Protein AF-A0A1J0WKR6-F1 (afdb_monomer_lite)

Structure (mmCIF, N/CA/C/O backbone):
data_AF-A0A1J0WKR6-F1
#
_entry.id   AF-A0A1J0WKR6-F1
#
loop_
_atom_site.group_PDB
_atom_site.id
_atom_site.type_symbol
_atom_site.label_atom_id
_atom_site.label_alt_id
_atom_site.label_comp_id
_atom_site.label_asym_id
_atom_site.label_entity_id
_atom_site.label_seq_id
_atom_site.pdbx_PDB_ins_code
_atom_site.Cartn_x
_atom_site.Cartn_y
_atom_site.Cartn_z
_atom_site.occupancy
_atom_site.B_iso_or_equiv
_atom_site.auth_seq_id
_atom_site.auth_comp_id
_atom_site.auth_asym_id
_atom_site.auth_atom_id
_atom_site.pdbx_PDB_model_num
ATOM 1 N N . MET A 1 1 ? -17.342 -0.262 41.421 1.00 60.19 1 MET A N 1
ATOM 2 C CA . MET A 1 1 ? -17.150 0.002 39.987 1.00 60.19 1 MET A CA 1
ATOM 3 C C . MET A 1 1 ? -18.374 -0.520 39.265 1.00 60.19 1 MET A C 1
ATOM 5 O O . MET A 1 1 ? -18.617 -1.725 39.330 1.00 60.19 1 MET A O 1
ATOM 9 N N . THR A 1 2 ? -19.196 0.375 38.725 1.00 81.12 2 THR A N 1
ATOM 10 C CA . THR A 1 2 ? -20.450 0.009 38.050 1.00 81.12 2 THR A CA 1
ATOM 11 C C . THR A 1 2 ? -20.148 -0.736 36.745 1.00 81.12 2 THR A C 1
ATOM 13 O O . THR A 1 2 ? -19.052 -0.630 36.192 1.00 81.12 2 THR A O 1
ATOM 16 N N . GLU A 1 3 ? -21.094 -1.539 36.263 1.00 78.75 3 GLU A N 1
ATOM 17 C CA . GLU A 1 3 ? -20.972 -2.252 34.981 1.00 78.75 3 GLU A CA 1
ATOM 18 C C . GLU A 1 3 ? -20.675 -1.279 33.827 1.00 78.75 3 GLU A C 1
ATOM 20 O O . GLU A 1 3 ? -19.783 -1.519 33.013 1.00 78.75 3 GLU A O 1
ATOM 25 N N . PHE A 1 4 ? -21.317 -0.109 33.861 1.00 83.56 4 PHE A N 1
ATOM 26 C CA . PHE A 1 4 ? -21.081 0.994 32.938 1.00 83.56 4 PHE A CA 1
ATOM 27 C C . PHE A 1 4 ? -19.647 1.548 33.001 1.00 83.56 4 PHE A C 1
ATOM 29 O O . PHE A 1 4 ? -19.023 1.743 31.962 1.00 83.56 4 PHE A O 1
ATOM 36 N N . GLU A 1 5 ? -19.077 1.760 34.194 1.00 86.12 5 GLU A N 1
ATOM 37 C CA . GLU A 1 5 ? -17.685 2.229 34.335 1.00 86.12 5 GLU A CA 1
ATOM 38 C C . GLU A 1 5 ? -16.680 1.241 33.727 1.00 86.12 5 GLU A C 1
ATOM 40 O O . GLU A 1 5 ? -15.699 1.650 33.101 1.00 86.12 5 GLU A O 1
ATOM 45 N N . LYS A 1 6 ? -16.923 -0.068 33.883 1.00 85.31 6 LYS A N 1
ATOM 46 C CA . LYS A 1 6 ? -16.089 -1.106 33.257 1.00 85.31 6 LYS A CA 1
ATOM 47 C C . LYS A 1 6 ? -16.227 -1.084 31.737 1.00 85.31 6 LYS A C 1
ATOM 49 O O . LYS A 1 6 ? -15.209 -1.118 31.047 1.00 85.31 6 LYS A O 1
ATOM 54 N N . ALA A 1 7 ? -17.456 -0.981 31.232 1.00 85.44 7 ALA A N 1
ATOM 55 C CA . ALA A 1 7 ? -17.731 -0.923 29.801 1.00 85.44 7 ALA A CA 1
ATOM 56 C C . ALA A 1 7 ? -17.123 0.322 29.138 1.00 85.44 7 ALA A C 1
ATOM 58 O O . ALA A 1 7 ? -16.471 0.203 28.103 1.00 85.44 7 ALA A O 1
ATOM 59 N N . SER A 1 8 ? -17.242 1.495 29.768 1.00 87.88 8 SER A N 1
ATOM 60 C CA . SER A 1 8 ? -16.635 2.738 29.280 1.00 87.88 8 SER A CA 1
ATOM 61 C C . SER A 1 8 ? -15.109 2.654 29.264 1.00 87.88 8 SER A C 1
ATOM 63 O O . SER A 1 8 ? -14.487 3.006 28.267 1.00 87.88 8 SER A O 1
ATOM 65 N N . SER A 1 9 ? -14.485 2.135 30.329 1.00 89.06 9 SER A N 1
ATOM 66 C CA . SER A 1 9 ? -13.023 2.007 30.374 1.00 89.06 9 SER A CA 1
ATOM 67 C C . SER A 1 9 ? -12.488 1.036 29.317 1.00 89.06 9 SER A C 1
ATOM 69 O O . SER A 1 9 ? -11.443 1.292 28.717 1.00 89.06 9 SER A O 1
ATOM 71 N N . PHE A 1 10 ? -13.195 -0.070 29.066 1.00 88.38 10 PHE A N 1
ATOM 72 C CA . PHE A 1 10 ? -12.846 -1.002 27.994 1.00 88.38 10 PHE A CA 1
ATOM 73 C C . PHE A 1 10 ? -13.023 -0.364 26.610 1.00 88.38 10 PHE A C 1
ATOM 75 O O . PHE A 1 10 ? -12.116 -0.438 25.778 1.00 88.38 10 PHE A O 1
ATOM 82 N N . TYR A 1 11 ? -14.143 0.327 26.395 1.00 88.50 11 TYR A N 1
ATOM 83 C CA . TYR A 1 11 ? -14.425 1.053 25.162 1.00 88.50 11 TYR A CA 1
ATOM 84 C C . TYR A 1 11 ? -13.340 2.082 24.830 1.00 88.50 11 TYR A C 1
ATOM 86 O O . TYR A 1 11 ? -12.822 2.085 23.714 1.00 88.50 11 TYR A O 1
ATOM 94 N N . ASP A 1 12 ? -12.948 2.914 25.797 1.00 90.00 12 ASP A N 1
ATOM 95 C CA . ASP A 1 12 ? -11.934 3.951 25.588 1.00 90.00 12 ASP A CA 1
ATOM 96 C C . ASP A 1 12 ? -10.579 3.348 25.197 1.00 90.00 12 ASP A C 1
ATOM 98 O O . ASP A 1 12 ? -9.902 3.860 24.303 1.00 90.00 12 ASP A O 1
ATOM 102 N N . ARG A 1 13 ? -10.207 2.208 25.799 1.00 90.12 13 ARG A N 1
ATOM 103 C CA . ARG A 1 13 ? -8.982 1.474 25.442 1.00 90.12 13 ARG A CA 1
ATOM 104 C C . ARG A 1 13 ? -9.033 0.933 24.016 1.00 90.12 13 ARG A C 1
ATOM 106 O O . ARG A 1 13 ? -8.089 1.151 23.259 1.00 90.12 13 ARG A O 1
ATOM 113 N N . ILE A 1 14 ? -10.124 0.262 23.638 1.00 89.12 14 ILE A N 1
ATOM 114 C CA . ILE A 1 14 ? -10.303 -0.258 22.273 1.00 89.12 14 ILE A CA 1
ATOM 115 C C . ILE A 1 14 ? -10.270 0.897 21.271 1.00 89.12 14 ILE A C 1
ATOM 117 O O . ILE A 1 14 ? -9.594 0.813 20.248 1.00 89.12 14 ILE A O 1
ATOM 121 N N . ARG A 1 15 ? -10.971 1.996 21.561 1.00 87.31 15 ARG A N 1
ATOM 122 C CA . ARG A 1 15 ? -11.049 3.161 20.680 1.00 87.31 15 ARG A CA 1
ATOM 123 C C . ARG A 1 15 ? -9.687 3.814 20.464 1.00 87.31 15 ARG A C 1
ATOM 125 O O . ARG A 1 15 ? -9.355 4.150 19.327 1.00 87.31 15 ARG A O 1
ATOM 132 N N . GLU A 1 16 ? -8.895 3.971 21.519 1.00 89.56 16 GLU A N 1
ATOM 133 C CA . GLU A 1 16 ? -7.536 4.506 21.409 1.00 89.56 16 GLU A CA 1
ATOM 134 C C . GLU A 1 16 ? -6.628 3.562 20.605 1.00 89.56 16 GLU A C 1
ATOM 136 O O . GLU A 1 16 ? -5.850 3.995 19.751 1.00 89.56 16 GLU A O 1
ATOM 141 N N . GLN A 1 17 ? -6.780 2.250 20.793 1.00 88.69 17 GLN A N 1
ATOM 142 C CA . GLN A 1 17 ? -6.014 1.267 20.036 1.00 88.69 17 GLN A CA 1
ATOM 143 C C . GLN A 1 17 ? -6.403 1.239 18.550 1.00 88.69 17 GLN A C 1
ATOM 145 O O . GLN A 1 17 ? -5.530 1.215 17.686 1.00 88.69 17 GLN A O 1
ATOM 150 N N . VAL A 1 18 ? -7.695 1.333 18.229 1.00 87.62 18 VAL A N 1
ATOM 151 C CA . VAL A 1 18 ? -8.180 1.482 16.848 1.00 87.62 18 VAL A CA 1
ATOM 152 C C . VAL A 1 18 ? -7.611 2.750 16.215 1.00 87.62 18 VAL A C 1
ATOM 154 O O . VAL A 1 18 ? -7.097 2.702 15.101 1.00 87.62 18 VAL A O 1
ATOM 157 N N . ARG A 1 19 ? -7.642 3.882 16.931 1.00 87.62 19 ARG A N 1
ATOM 158 C CA . ARG A 1 19 ? -7.115 5.160 16.435 1.00 87.62 19 ARG A CA 1
ATOM 159 C C . ARG A 1 19 ? -5.614 5.096 16.153 1.00 87.62 19 ARG A C 1
ATOM 161 O O . ARG A 1 19 ? -5.158 5.633 15.137 1.00 87.62 19 ARG A O 1
ATOM 168 N N . SER A 1 20 ? -4.846 4.471 17.042 1.00 88.75 20 SER A N 1
ATOM 169 C CA . SER A 1 20 ? -3.403 4.320 16.853 1.00 88.75 20 SER A CA 1
ATOM 170 C C . SER A 1 20 ? -3.084 3.391 15.677 1.00 88.75 20 SER A C 1
ATOM 172 O O . SER A 1 20 ? -2.274 3.762 14.826 1.00 88.75 20 SER A O 1
ATOM 174 N N . GLU A 1 21 ? -3.782 2.261 15.533 1.00 86.62 21 GLU A N 1
ATOM 175 C CA . GLU A 1 21 ? -3.609 1.364 14.383 1.00 86.62 21 GLU A CA 1
ATOM 176 C C . GLU A 1 21 ? -4.043 1.995 13.055 1.00 86.62 21 GLU A C 1
ATOM 178 O O . GLU A 1 21 ? -3.326 1.857 12.064 1.00 86.62 21 GLU A O 1
ATOM 183 N N . ASP A 1 22 ? -5.146 2.748 13.009 1.00 86.00 22 ASP A N 1
ATOM 184 C CA . ASP A 1 22 ? -5.560 3.481 11.804 1.00 86.00 22 ASP A CA 1
ATOM 185 C C . ASP A 1 22 ? -4.511 4.535 11.403 1.00 86.00 22 ASP A C 1
ATOM 187 O O . ASP A 1 22 ? -4.202 4.712 10.218 1.00 86.00 22 ASP A O 1
ATOM 191 N N . THR A 1 23 ? -3.905 5.210 12.386 1.00 88.00 23 THR A N 1
ATOM 192 C CA . THR A 1 23 ? -2.820 6.177 12.152 1.00 88.00 23 THR A CA 1
ATOM 193 C C . THR A 1 23 ? -1.582 5.483 11.584 1.00 88.00 23 THR A C 1
ATOM 195 O O . THR A 1 23 ? -1.045 5.916 10.560 1.00 88.00 23 THR A O 1
ATOM 198 N N . LEU A 1 24 ? -1.164 4.366 12.187 1.00 88.62 24 LEU A N 1
ATOM 199 C CA . LEU A 1 24 ? -0.045 3.557 11.702 1.00 88.62 24 LEU A CA 1
ATOM 200 C C . LEU A 1 24 ? -0.318 2.993 10.305 1.00 88.62 24 LEU A C 1
ATOM 202 O O . LEU A 1 24 ? 0.571 2.989 9.454 1.00 88.62 24 LEU A O 1
ATOM 206 N N . TYR A 1 25 ? -1.540 2.534 10.039 1.00 86.25 25 TYR A N 1
ATOM 207 C CA . TYR A 1 25 ? -1.961 2.030 8.735 1.00 86.25 25 TYR A CA 1
ATOM 208 C C . TYR A 1 25 ? -1.845 3.108 7.651 1.00 86.25 25 TYR A C 1
ATOM 210 O O . TYR A 1 25 ? -1.235 2.867 6.606 1.00 86.25 25 TYR A O 1
ATOM 218 N N . ASN A 1 26 ? -2.339 4.319 7.920 1.00 86.06 26 ASN A N 1
ATOM 219 C CA . ASN A 1 26 ? -2.205 5.450 7.002 1.00 86.06 26 ASN A CA 1
ATOM 220 C C . ASN A 1 26 ? -0.737 5.834 6.770 1.00 86.06 26 ASN A C 1
ATOM 222 O O . ASN A 1 26 ? -0.330 6.037 5.626 1.00 86.06 26 ASN A O 1
ATOM 226 N N . GLN A 1 27 ? 0.084 5.861 7.823 1.00 89.12 27 GLN A N 1
ATOM 227 C CA . GLN A 1 27 ? 1.516 6.137 7.699 1.00 89.12 27 GLN A CA 1
ATOM 228 C C . GLN A 1 27 ? 2.232 5.082 6.839 1.00 89.12 27 GLN A C 1
ATOM 230 O O . GLN A 1 27 ? 3.052 5.433 5.990 1.00 89.12 27 GLN A O 1
ATOM 235 N N . ARG A 1 28 ? 1.889 3.796 6.995 1.00 89.94 28 ARG A N 1
ATOM 236 C CA . ARG A 1 28 ? 2.420 2.694 6.171 1.00 89.94 28 ARG A CA 1
ATOM 237 C C . ARG A 1 28 ? 2.045 2.856 4.693 1.00 89.94 28 ARG A C 1
ATOM 239 O O . ARG A 1 28 ? 2.882 2.593 3.831 1.00 89.94 28 ARG A O 1
ATOM 246 N N . ILE A 1 29 ? 0.826 3.312 4.388 1.00 88.19 29 ILE A N 1
ATOM 247 C CA . ILE A 1 29 ? 0.404 3.613 3.008 1.00 88.19 29 ILE A CA 1
ATOM 248 C C . ILE A 1 29 ? 1.220 4.769 2.428 1.00 88.19 29 ILE A C 1
ATOM 250 O O . ILE A 1 29 ? 1.721 4.652 1.311 1.00 88.19 29 ILE A O 1
ATOM 254 N N . ILE A 1 30 ? 1.375 5.865 3.174 1.00 90.06 30 ILE A N 1
ATOM 255 C CA . ILE A 1 30 ? 2.167 7.019 2.728 1.00 90.06 30 ILE A CA 1
ATOM 256 C C . ILE A 1 30 ? 3.604 6.581 2.437 1.00 90.06 30 ILE A C 1
ATOM 258 O O . ILE A 1 30 ? 4.131 6.890 1.373 1.00 90.06 30 ILE A O 1
ATOM 262 N N . TRP A 1 31 ? 4.207 5.789 3.328 1.00 91.75 31 TRP A N 1
ATOM 263 C CA . TRP A 1 31 ? 5.565 5.283 3.144 1.00 91.75 31 TRP A CA 1
ATOM 264 C C . TRP A 1 31 ? 5.712 4.416 1.888 1.00 91.75 31 TRP A C 1
ATOM 266 O O . TRP A 1 31 ? 6.663 4.601 1.128 1.00 91.75 31 TRP A O 1
ATOM 276 N N . LEU A 1 32 ? 4.747 3.527 1.622 1.00 91.50 32 LEU A N 1
ATOM 277 C CA . LEU A 1 32 ? 4.701 2.757 0.379 1.00 91.50 32 LEU A CA 1
ATOM 278 C C . LEU A 1 32 ? 4.662 3.682 -0.843 1.00 91.50 32 LEU A C 1
ATOM 280 O O . LEU A 1 32 ? 5.464 3.510 -1.755 1.00 91.50 32 LEU A O 1
ATOM 284 N N . ILE A 1 33 ? 3.753 4.661 -0.865 1.00 90.81 33 ILE A N 1
ATOM 285 C CA . ILE A 1 33 ? 3.605 5.579 -2.002 1.00 90.81 33 ILE A CA 1
ATOM 286 C C . ILE A 1 33 ? 4.901 6.367 -2.227 1.00 90.81 33 ILE A C 1
ATOM 288 O O . ILE A 1 33 ? 5.370 6.446 -3.360 1.00 90.81 33 ILE A O 1
ATOM 292 N N . SER A 1 34 ? 5.512 6.898 -1.166 1.00 94.12 34 SER A N 1
ATOM 293 C CA . SER A 1 34 ? 6.767 7.650 -1.258 1.00 94.12 34 SER A CA 1
ATOM 294 C C . SER A 1 34 ? 7.922 6.800 -1.789 1.00 94.12 34 SER A C 1
ATOM 296 O O . SER A 1 34 ? 8.650 7.254 -2.668 1.00 94.12 34 SER A O 1
ATOM 298 N N . MET A 1 35 ? 8.073 5.562 -1.309 1.00 94.06 35 MET A N 1
ATOM 299 C CA . MET A 1 35 ? 9.122 4.654 -1.789 1.00 94.06 35 MET A CA 1
ATOM 300 C C . MET A 1 35 ? 8.922 4.276 -3.258 1.00 94.06 35 MET A C 1
ATOM 302 O O . MET A 1 35 ? 9.875 4.276 -4.031 1.00 94.06 35 MET A O 1
ATOM 306 N N . GLN A 1 36 ? 7.683 4.002 -3.668 1.00 94.12 36 GLN A N 1
ATOM 307 C CA . GLN A 1 36 ? 7.373 3.674 -5.061 1.00 94.12 36 GLN A CA 1
ATOM 308 C C . GLN A 1 36 ? 7.605 4.875 -5.985 1.00 94.12 36 GLN A C 1
ATOM 310 O O . GLN A 1 36 ? 8.235 4.733 -7.029 1.00 94.12 36 GLN A O 1
ATOM 315 N N . ALA A 1 37 ? 7.177 6.074 -5.578 1.00 94.62 37 ALA A N 1
ATOM 316 C CA . ALA A 1 37 ? 7.426 7.305 -6.324 1.00 94.62 37 ALA A CA 1
ATOM 317 C C . ALA A 1 37 ? 8.927 7.591 -6.483 1.00 94.62 37 ALA A C 1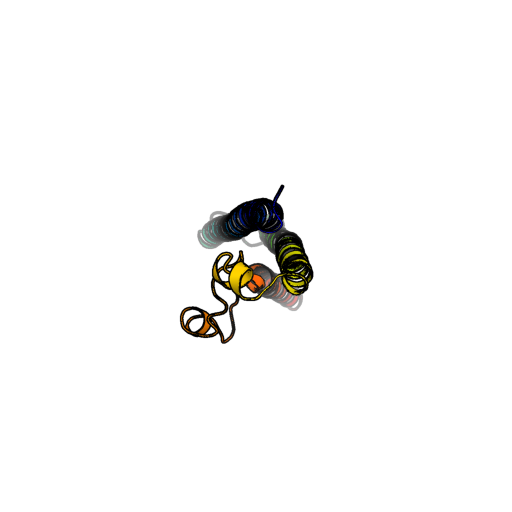
ATOM 319 O O . ALA A 1 37 ? 9.368 7.955 -7.571 1.00 94.62 37 ALA A O 1
ATOM 320 N N . PHE A 1 38 ? 9.715 7.375 -5.426 1.00 96.06 38 PHE A N 1
ATOM 321 C CA . PHE A 1 38 ? 11.168 7.506 -5.483 1.00 96.06 38 PHE A CA 1
ATOM 322 C C . PHE A 1 38 ? 11.784 6.546 -6.509 1.00 96.06 38 PHE A C 1
ATOM 324 O O . PHE A 1 38 ? 12.544 6.987 -7.367 1.00 96.06 38 PHE A O 1
ATOM 331 N N . LEU A 1 39 ? 11.402 5.265 -6.488 1.00 94.75 39 LEU A N 1
ATOM 332 C CA . LEU A 1 39 ? 11.901 4.277 -7.450 1.00 94.75 39 LEU A CA 1
ATOM 333 C C . LEU A 1 39 ? 11.536 4.634 -8.899 1.00 94.75 39 LEU A C 1
ATOM 335 O O . LEU A 1 39 ? 12.387 4.524 -9.781 1.00 94.75 39 LEU A O 1
ATOM 339 N N . PHE A 1 40 ? 10.312 5.111 -9.152 1.00 94.44 40 PHE A N 1
ATOM 340 C CA . PHE A 1 40 ? 9.918 5.589 -10.482 1.00 94.44 40 PHE A CA 1
ATOM 341 C C . PHE A 1 40 ? 10.699 6.832 -10.915 1.00 94.44 40 PHE A C 1
ATOM 343 O O . PHE A 1 40 ? 11.096 6.924 -12.074 1.00 94.44 40 PHE A O 1
ATOM 350 N N . ALA A 1 41 ? 10.963 7.768 -10.001 1.00 95.44 41 ALA A N 1
ATOM 351 C CA . ALA A 1 41 ? 11.773 8.944 -10.298 1.00 95.44 41 ALA A CA 1
ATOM 352 C C . ALA A 1 41 ? 13.217 8.556 -10.652 1.00 95.44 41 ALA A C 1
ATOM 354 O O . ALA A 1 41 ? 13.749 9.023 -11.657 1.00 95.44 41 ALA A O 1
ATOM 355 N N . THR A 1 42 ? 13.835 7.653 -9.882 1.00 92.56 42 THR A N 1
ATOM 356 C CA . THR A 1 42 ? 15.172 7.123 -10.189 1.00 92.56 42 THR A CA 1
ATOM 357 C C . THR A 1 42 ? 15.197 6.432 -11.550 1.00 92.56 42 THR A C 1
ATOM 359 O O . THR A 1 42 ? 16.106 6.668 -12.342 1.00 92.56 42 THR A O 1
ATOM 362 N N . LEU A 1 43 ? 14.180 5.625 -11.854 1.00 90.62 43 LEU A N 1
ATOM 363 C CA . LEU A 1 43 ? 14.048 4.966 -13.150 1.00 90.62 43 LEU A CA 1
ATOM 364 C C . LEU A 1 43 ? 13.924 5.976 -14.296 1.00 90.62 43 LEU A C 1
ATOM 366 O O . LEU A 1 43 ? 14.589 5.818 -15.316 1.00 90.62 43 LEU A O 1
ATOM 370 N N . GLY A 1 44 ? 13.126 7.030 -14.114 1.00 90.31 44 GLY A N 1
ATOM 371 C CA . GLY A 1 44 ? 12.979 8.113 -15.084 1.00 90.31 44 GLY A CA 1
ATOM 372 C C . GLY A 1 44 ? 14.289 8.856 -15.351 1.00 90.31 44 GLY A C 1
ATOM 373 O O . GLY A 1 44 ? 14.606 9.119 -16.506 1.00 90.31 44 GLY A O 1
ATOM 374 N N . LEU A 1 45 ? 15.087 9.126 -14.312 1.00 90.31 45 LEU A N 1
ATOM 375 C CA . LEU A 1 45 ? 16.405 9.757 -14.456 1.00 90.31 45 LEU A CA 1
ATOM 376 C C . LEU A 1 45 ? 17.390 8.871 -15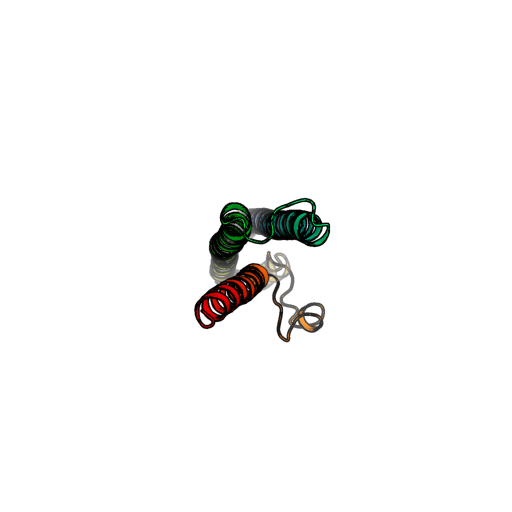.229 1.00 90.31 45 LEU A C 1
ATOM 378 O O . LEU A 1 45 ? 18.095 9.358 -16.110 1.00 90.31 45 LEU A O 1
ATOM 382 N N . ILE A 1 46 ? 17.417 7.567 -14.938 1.00 86.31 46 ILE A N 1
ATOM 383 C CA . ILE A 1 46 ? 18.269 6.615 -15.668 1.00 86.31 46 ILE A CA 1
ATOM 384 C C . ILE A 1 46 ? 17.821 6.516 -17.129 1.00 86.31 46 ILE A C 1
ATOM 386 O O . ILE A 1 46 ? 18.656 6.520 -18.030 1.00 86.31 46 ILE A O 1
ATOM 390 N N . LEU A 1 47 ? 16.509 6.474 -17.377 1.00 85.38 47 LEU A N 1
ATOM 391 C CA . LEU A 1 47 ? 15.956 6.453 -18.729 1.00 85.38 47 LEU A CA 1
ATOM 392 C C . LEU A 1 47 ? 16.281 7.741 -19.496 1.00 85.38 47 LEU A C 1
ATOM 394 O O . LEU A 1 47 ? 16.632 7.684 -20.669 1.00 85.38 47 LEU A O 1
ATOM 398 N N . GLN A 1 48 ? 16.219 8.899 -18.842 1.00 87.25 48 GLN A N 1
ATOM 399 C CA . GLN A 1 48 ? 16.603 10.169 -19.451 1.00 87.25 48 GLN A CA 1
ATOM 400 C C . GLN A 1 48 ? 18.085 10.179 -19.848 1.00 87.25 48 GLN A C 1
ATOM 402 O O . GLN A 1 48 ? 18.403 10.578 -20.965 1.00 87.25 48 GLN A O 1
ATOM 407 N N . ALA A 1 49 ? 18.971 9.697 -18.971 1.00 82.88 49 ALA A N 1
ATOM 408 C CA . ALA A 1 49 ? 20.401 9.576 -19.259 1.00 82.88 49 ALA A CA 1
ATOM 409 C C . ALA A 1 49 ? 20.704 8.557 -20.376 1.00 82.88 49 ALA A C 1
ATOM 411 O O . ALA A 1 49 ? 21.670 8.704 -21.121 1.00 82.88 49 ALA A O 1
ATOM 412 N N . TYR A 1 50 ? 19.868 7.525 -20.514 1.00 77.88 50 TYR A N 1
ATOM 413 C CA . TYR A 1 50 ? 19.937 6.583 -21.630 1.00 77.88 50 TYR A CA 1
ATOM 414 C C . TYR A 1 50 ? 19.552 7.248 -22.962 1.00 77.88 50 TYR A C 1
ATOM 416 O O . TYR A 1 50 ? 20.249 7.089 -23.963 1.00 77.88 50 TYR A O 1
ATOM 424 N N . LEU A 1 51 ? 18.466 8.027 -22.972 1.00 82.00 51 LEU A N 1
ATOM 425 C CA . LEU A 1 51 ? 17.959 8.693 -24.175 1.00 82.00 51 LEU A CA 1
ATOM 426 C C . LEU A 1 51 ? 18.830 9.871 -24.635 1.00 82.00 51 LEU A C 1
ATOM 428 O O . LEU A 1 51 ? 18.828 10.194 -25.821 1.00 82.00 51 LEU A O 1
ATOM 432 N N . SER A 1 52 ? 19.584 10.509 -23.735 1.00 81.69 52 SER A N 1
ATOM 433 C CA . SER A 1 52 ? 20.469 11.631 -24.075 1.00 81.69 52 SER A CA 1
ATOM 434 C C . SER A 1 52 ? 21.761 11.224 -24.802 1.00 81.69 52 SER A C 1
ATOM 436 O O . SER A 1 52 ? 22.556 12.099 -25.134 1.00 81.69 52 SER A O 1
ATOM 438 N N . ASN A 1 53 ? 21.979 9.929 -25.089 1.00 66.06 53 ASN A N 1
ATOM 439 C CA . ASN A 1 53 ? 23.205 9.379 -25.700 1.00 66.06 53 ASN A CA 1
ATOM 440 C C . ASN A 1 53 ? 24.504 9.674 -24.922 1.00 66.06 53 ASN A C 1
ATOM 442 O O . ASN A 1 53 ? 25.597 9.445 -25.439 1.00 66.06 53 ASN A O 1
ATOM 446 N N . GLU A 1 54 ? 24.412 10.137 -23.674 1.00 63.44 54 GLU A N 1
ATOM 447 C CA . GLU A 1 54 ? 25.582 10.380 -22.820 1.00 63.44 54 GLU A CA 1
ATOM 448 C C . GLU A 1 54 ? 26.222 9.072 -22.327 1.00 63.44 54 GLU A C 1
ATOM 450 O O . GLU A 1 54 ? 27.382 9.053 -21.913 1.00 63.44 54 GLU A O 1
ATOM 455 N N . ILE A 1 55 ? 25.482 7.960 -22.388 1.00 64.56 55 ILE A N 1
ATOM 456 C CA . ILE A 1 55 ? 25.898 6.651 -21.885 1.00 64.56 55 ILE A CA 1
ATOM 457 C C . ILE A 1 55 ? 25.791 5.613 -23.003 1.00 64.56 55 ILE A C 1
ATOM 459 O O . ILE A 1 55 ? 24.810 5.565 -23.743 1.00 64.56 55 ILE A O 1
ATOM 463 N N . ASN A 1 56 ? 26.801 4.744 -23.107 1.00 66.00 56 ASN A N 1
ATOM 464 C CA . ASN A 1 56 ? 26.819 3.651 -24.075 1.00 66.00 56 ASN A CA 1
ATOM 465 C C . ASN A 1 56 ? 25.608 2.722 -23.846 1.00 66.00 56 ASN A C 1
ATOM 467 O O . ASN A 1 56 ? 25.534 2.034 -22.823 1.00 66.00 56 ASN A O 1
ATOM 471 N N . GLN A 1 57 ? 24.661 2.716 -24.789 1.00 65.19 57 GLN A N 1
ATOM 472 C CA . GLN A 1 57 ? 23.350 2.061 -24.663 1.00 65.19 57 GLN A CA 1
ATOM 473 C C . GLN A 1 57 ? 23.449 0.540 -24.447 1.00 65.19 57 GLN A C 1
ATOM 475 O O . GLN A 1 57 ? 22.564 -0.071 -23.852 1.00 65.19 57 GLN A O 1
ATOM 480 N N . SER A 1 58 ? 24.563 -0.066 -24.858 1.00 65.31 58 SER A N 1
ATOM 481 C CA . SER A 1 58 ? 24.850 -1.496 -24.701 1.00 65.31 58 SER A CA 1
ATOM 482 C C . SER A 1 58 ? 25.446 -1.861 -23.335 1.00 65.31 58 SER A C 1
ATOM 484 O O . SER A 1 58 ? 25.830 -3.013 -23.121 1.00 65.31 58 SER A O 1
ATOM 486 N N . SER A 1 59 ? 25.574 -0.900 -22.411 1.00 75.56 59 SER A N 1
ATOM 487 C CA . SER A 1 59 ? 26.245 -1.120 -21.131 1.00 75.56 59 SER A CA 1
ATOM 488 C C . SER A 1 59 ? 25.471 -2.114 -20.250 1.00 75.56 59 SER A C 1
ATOM 490 O O . SER A 1 59 ? 24.324 -1.846 -19.875 1.00 75.56 59 SER A O 1
ATOM 492 N N . PRO A 1 60 ? 26.086 -3.241 -19.839 1.00 78.31 60 PRO A N 1
ATOM 493 C CA . PRO A 1 60 ? 25.443 -4.215 -18.958 1.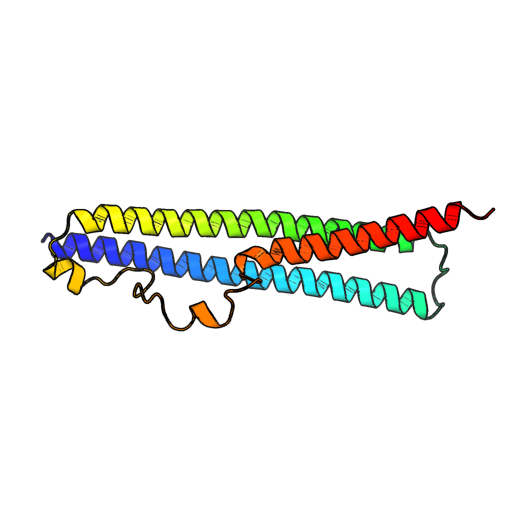00 78.31 60 PRO A CA 1
ATOM 494 C C . PRO A 1 60 ? 25.102 -3.620 -17.585 1.00 78.31 60 PRO A C 1
ATOM 496 O O . PRO A 1 60 ? 24.159 -4.075 -16.941 1.00 78.31 60 PRO A O 1
ATOM 499 N N . LEU A 1 61 ? 25.821 -2.574 -17.161 1.00 80.50 61 LEU A N 1
ATOM 500 C CA . LEU A 1 61 ? 25.544 -1.854 -15.918 1.00 80.50 61 LEU A CA 1
ATOM 501 C C . LEU A 1 61 ? 24.172 -1.181 -15.953 1.00 80.50 61 LEU A C 1
ATOM 503 O O . LEU A 1 61 ? 23.428 -1.278 -14.984 1.00 80.50 61 LEU A O 1
ATOM 507 N N . LEU A 1 62 ? 23.813 -0.558 -17.077 1.00 78.94 62 LEU A N 1
ATOM 508 C CA . LEU A 1 62 ? 22.566 0.191 -17.215 1.00 78.94 62 LEU A CA 1
ATOM 509 C C . LEU A 1 62 ? 21.351 -0.748 -17.226 1.00 78.94 62 LEU A C 1
ATOM 511 O O . LEU A 1 62 ? 20.390 -0.533 -16.487 1.00 78.94 62 LEU A O 1
ATOM 515 N N . THR A 1 63 ? 21.434 -1.862 -17.965 1.00 81.12 63 THR A N 1
ATOM 516 C CA . THR A 1 63 ? 20.426 -2.932 -17.873 1.00 81.12 63 THR A CA 1
ATOM 517 C C . THR A 1 63 ? 20.349 -3.504 -16.454 1.00 81.12 63 THR A C 1
ATOM 519 O O . THR A 1 63 ? 19.255 -3.710 -15.931 1.00 81.12 63 THR A O 1
ATOM 522 N N . GLY A 1 64 ? 21.500 -3.737 -15.813 1.00 85.31 64 GLY A N 1
ATOM 523 C CA . GLY A 1 64 ? 21.570 -4.227 -14.437 1.00 85.31 64 GLY A CA 1
ATOM 524 C C . GLY A 1 64 ? 20.856 -3.303 -13.450 1.00 85.31 64 GLY A C 1
ATOM 525 O O . GLY A 1 64 ? 20.103 -3.782 -12.604 1.00 85.31 64 GLY A O 1
ATOM 526 N N . SER A 1 65 ? 21.013 -1.984 -13.596 1.00 87.50 65 SER A N 1
ATOM 527 C CA . SER A 1 65 ? 20.320 -0.989 -12.773 1.00 87.50 65 SER A CA 1
ATOM 528 C C . SER A 1 65 ? 18.800 -1.051 -12.936 1.00 87.50 65 SER A C 1
ATOM 530 O O . SER A 1 65 ? 18.094 -1.054 -11.928 1.00 87.50 65 SER A O 1
ATOM 532 N N . PHE A 1 66 ? 18.278 -1.168 -14.163 1.00 88.50 66 PHE A N 1
ATOM 533 C CA . PHE A 1 66 ? 16.832 -1.297 -14.384 1.00 88.50 66 PHE A CA 1
ATOM 534 C C . PHE A 1 66 ? 16.254 -2.570 -13.759 1.00 88.50 66 PHE A C 1
ATOM 536 O O . PHE A 1 66 ? 15.214 -2.518 -13.096 1.00 88.50 66 PHE A O 1
ATOM 543 N N . VAL A 1 67 ? 16.943 -3.705 -13.908 1.00 90.00 67 VAL A N 1
ATOM 544 C CA . VAL A 1 67 ? 16.537 -4.973 -13.284 1.00 90.00 67 VAL A CA 1
ATOM 545 C C . VAL A 1 67 ? 16.552 -4.853 -11.759 1.00 90.00 67 VAL A C 1
ATOM 547 O O . VAL A 1 67 ? 15.582 -5.228 -11.101 1.00 90.00 67 VAL A O 1
ATOM 550 N N . LEU A 1 68 ? 17.613 -4.281 -11.187 1.00 91.19 68 LEU A N 1
ATOM 551 C CA . LEU A 1 68 ? 17.772 -4.149 -9.739 1.00 91.19 68 LEU A CA 1
ATOM 552 C C . LEU A 1 68 ? 16.714 -3.223 -9.123 1.00 91.19 68 LEU A C 1
ATOM 554 O O . LEU A 1 68 ? 16.132 -3.562 -8.090 1.00 91.19 68 LEU A O 1
ATOM 558 N N . ILE A 1 69 ? 16.405 -2.098 -9.774 1.00 93.12 69 ILE A N 1
ATOM 559 C CA . ILE A 1 69 ? 15.322 -1.194 -9.357 1.00 93.12 69 ILE A CA 1
ATOM 560 C C . ILE A 1 69 ? 13.974 -1.915 -9.409 1.00 93.12 69 ILE A C 1
ATOM 562 O O . ILE A 1 69 ? 13.195 -1.820 -8.462 1.00 93.12 69 ILE A O 1
ATOM 566 N N . SER A 1 70 ? 13.727 -2.698 -10.459 1.00 92.19 70 SER A N 1
ATOM 567 C CA . SER A 1 70 ? 12.476 -3.448 -10.618 1.00 92.19 70 SER A CA 1
ATOM 568 C C . SER A 1 70 ? 12.287 -4.500 -9.533 1.00 92.19 70 SER A C 1
ATOM 570 O O . SER A 1 70 ? 11.227 -4.574 -8.912 1.00 92.19 70 SER A O 1
ATOM 572 N N . ILE A 1 71 ? 13.335 -5.274 -9.242 1.00 93.56 71 ILE A N 1
ATOM 573 C CA . ILE A 1 71 ? 13.336 -6.249 -8.145 1.00 93.56 71 ILE A CA 1
ATOM 574 C C . ILE A 1 71 ? 13.093 -5.537 -6.811 1.00 93.56 71 ILE A C 1
ATOM 576 O O . ILE A 1 71 ? 12.278 -5.991 -6.008 1.00 93.56 71 ILE A O 1
ATOM 580 N N . THR A 1 72 ? 13.746 -4.395 -6.589 1.00 94.31 72 THR A N 1
ATOM 581 C CA . THR A 1 72 ? 13.552 -3.589 -5.377 1.00 94.31 72 THR A CA 1
ATOM 582 C C . THR A 1 72 ? 12.099 -3.125 -5.250 1.00 94.31 72 THR A C 1
ATOM 584 O O . THR A 1 72 ? 11.501 -3.275 -4.186 1.00 94.31 72 THR A O 1
ATOM 587 N N . GLY A 1 73 ? 11.492 -2.643 -6.336 1.00 93.19 73 GLY A N 1
ATOM 588 C CA . GLY A 1 73 ? 10.087 -2.239 -6.379 1.00 93.19 73 GLY A CA 1
ATOM 589 C C . GLY A 1 73 ? 9.114 -3.366 -6.033 1.00 93.19 73 GLY A C 1
ATOM 590 O O . GLY A 1 73 ? 8.187 -3.152 -5.242 1.00 93.19 73 GLY A O 1
ATOM 591 N N . ILE A 1 74 ? 9.365 -4.579 -6.544 1.00 93.88 74 ILE A N 1
ATOM 592 C CA . ILE A 1 74 ? 8.606 -5.794 -6.202 1.00 93.88 74 ILE A CA 1
ATOM 593 C C . ILE A 1 74 ? 8.760 -6.123 -4.714 1.00 93.88 74 ILE A C 1
ATOM 595 O O . ILE A 1 74 ? 7.762 -6.354 -4.031 1.00 93.88 74 ILE A O 1
ATOM 599 N N . LEU A 1 75 ? 9.988 -6.121 -4.188 1.00 94.00 75 LEU A N 1
ATOM 600 C CA . LEU A 1 75 ? 10.254 -6.449 -2.785 1.00 94.00 75 LEU A CA 1
ATOM 601 C C . LEU A 1 75 ? 9.580 -5.461 -1.830 1.00 94.00 75 LEU A C 1
ATOM 603 O O . LEU A 1 75 ? 8.909 -5.888 -0.889 1.00 94.00 75 LEU A O 1
ATOM 607 N N . VAL A 1 76 ? 9.696 -4.156 -2.096 1.00 93.75 76 VAL A N 1
ATOM 608 C CA . VAL A 1 76 ? 9.015 -3.110 -1.317 1.00 93.75 76 VAL A CA 1
ATOM 609 C C . VAL A 1 76 ? 7.508 -3.354 -1.325 1.00 93.75 76 VAL A C 1
ATOM 611 O O . VAL A 1 76 ? 6.880 -3.387 -0.268 1.00 93.75 76 VAL A O 1
ATOM 614 N N . ALA A 1 77 ? 6.927 -3.610 -2.497 1.00 92.19 77 ALA A N 1
ATOM 615 C CA . ALA A 1 77 ? 5.508 -3.907 -2.628 1.00 92.19 77 ALA A CA 1
ATOM 616 C C . ALA A 1 77 ? 5.082 -5.167 -1.844 1.00 92.19 77 ALA A C 1
ATOM 618 O O . ALA A 1 77 ? 4.071 -5.148 -1.138 1.00 92.19 77 ALA A O 1
ATOM 619 N N . MET A 1 78 ? 5.859 -6.252 -1.893 1.00 92.25 78 MET A N 1
ATOM 620 C CA . MET A 1 78 ? 5.570 -7.481 -1.144 1.00 92.25 78 MET A CA 1
ATOM 621 C C . MET A 1 78 ? 5.635 -7.276 0.373 1.00 92.25 78 MET A C 1
ATOM 623 O O . MET A 1 78 ? 4.748 -7.734 1.101 1.00 92.25 78 MET A O 1
ATOM 627 N N . VAL A 1 79 ? 6.665 -6.579 0.861 1.00 92.25 79 VAL A N 1
ATOM 628 C CA . VAL A 1 79 ? 6.827 -6.278 2.289 1.00 92.25 79 VAL A CA 1
ATOM 629 C C . VAL A 1 79 ? 5.679 -5.398 2.773 1.00 92.25 79 VAL A C 1
ATOM 631 O O . VAL A 1 79 ? 5.025 -5.736 3.762 1.00 92.25 79 VAL A O 1
ATOM 634 N N . SER A 1 80 ? 5.358 -4.325 2.048 1.00 90.31 80 SER A N 1
ATOM 635 C CA . SER A 1 80 ? 4.231 -3.455 2.388 1.00 90.31 80 SER A CA 1
ATOM 636 C C . SER A 1 80 ? 2.897 -4.199 2.368 1.00 90.31 80 SER A C 1
ATOM 638 O O . SER A 1 80 ? 2.053 -3.938 3.223 1.00 90.31 80 SER A O 1
ATOM 640 N N . ASN A 1 81 ? 2.708 -5.169 1.466 1.00 90.50 81 ASN A N 1
ATOM 641 C CA . ASN A 1 81 ? 1.503 -5.998 1.459 1.00 90.50 81 ASN A CA 1
ATOM 642 C C . ASN A 1 81 ? 1.337 -6.776 2.770 1.00 90.50 81 ASN A C 1
ATOM 644 O O . ASN A 1 81 ? 0.263 -6.752 3.372 1.00 90.50 81 ASN A O 1
ATOM 648 N N . ARG A 1 82 ? 2.409 -7.423 3.248 1.00 90.06 82 ARG A N 1
ATOM 649 C CA . ARG A 1 82 ? 2.392 -8.152 4.526 1.00 90.06 82 ARG A CA 1
ATOM 650 C C . ARG A 1 82 ? 2.134 -7.216 5.701 1.00 90.06 82 ARG A C 1
ATOM 652 O O . ARG A 1 82 ? 1.280 -7.502 6.531 1.00 90.06 82 ARG A O 1
ATOM 659 N N . VAL A 1 83 ? 2.818 -6.075 5.738 1.00 88.69 83 VAL A N 1
ATOM 660 C CA . VAL A 1 83 ? 2.668 -5.080 6.808 1.00 88.69 83 VAL A CA 1
ATOM 661 C C . VAL A 1 83 ? 1.233 -4.536 6.875 1.00 88.69 83 VAL A C 1
ATOM 663 O O . VAL A 1 83 ? 0.648 -4.476 7.956 1.00 88.69 83 VAL A O 1
ATOM 666 N N . LEU A 1 84 ? 0.623 -4.199 5.733 1.00 88.56 84 LEU A N 1
ATOM 667 C CA . LEU A 1 84 ? -0.770 -3.737 5.681 1.00 88.56 84 LEU A CA 1
ATOM 668 C C . LEU A 1 84 ? -1.774 -4.863 5.963 1.00 88.56 84 LEU A C 1
ATOM 670 O O . LEU A 1 84 ? -2.840 -4.609 6.521 1.00 88.56 84 LEU A O 1
ATOM 674 N N . SER A 1 85 ? -1.468 -6.105 5.583 1.00 88.00 85 SER A N 1
ATOM 675 C CA . SER A 1 85 ? -2.292 -7.266 5.935 1.00 88.00 85 SER A CA 1
ATOM 676 C C . SER A 1 85 ? -2.312 -7.487 7.446 1.00 88.00 85 SER A C 1
ATOM 678 O O . SER A 1 85 ? -3.384 -7.630 8.025 1.00 88.00 85 SER A O 1
ATOM 680 N N . ASN A 1 86 ? -1.152 -7.428 8.102 1.00 87.81 86 ASN A N 1
ATOM 681 C CA . ASN A 1 86 ? -1.053 -7.582 9.552 1.00 87.81 86 ASN A CA 1
ATOM 682 C C . ASN A 1 86 ? -1.811 -6.473 10.293 1.00 87.81 86 ASN A C 1
ATOM 684 O O . ASN A 1 86 ? -2.528 -6.764 11.244 1.00 87.81 86 ASN A O 1
ATOM 688 N N . GLY A 1 87 ? -1.733 -5.223 9.817 1.00 84.81 87 GLY A N 1
ATOM 689 C CA . GLY A 1 87 ? -2.526 -4.121 10.377 1.00 84.81 87 GLY A CA 1
ATOM 690 C C . GLY A 1 87 ? -4.037 -4.349 10.253 1.00 84.81 87 GLY A C 1
ATOM 691 O O . GLY A 1 87 ? -4.784 -4.092 11.192 1.00 84.81 87 GLY A O 1
ATOM 692 N N . ARG A 1 88 ? -4.500 -4.910 9.126 1.00 84.00 88 ARG A N 1
ATOM 693 C CA . ARG A 1 88 ? -5.913 -5.292 8.952 1.00 84.00 88 ARG A CA 1
ATOM 694 C C . ARG A 1 88 ? -6.335 -6.398 9.916 1.00 84.00 88 ARG A C 1
ATOM 696 O O . ARG A 1 88 ? -7.416 -6.302 10.485 1.00 84.00 88 ARG A O 1
ATOM 703 N N . VAL A 1 89 ? -5.494 -7.415 10.105 1.00 87.19 89 VAL A N 1
ATOM 704 C CA . VAL A 1 89 ? -5.752 -8.502 11.063 1.00 87.19 89 VAL A CA 1
ATOM 705 C C . VAL A 1 89 ? -5.829 -7.956 12.488 1.00 87.19 89 VAL A C 1
ATOM 707 O O . VAL A 1 89 ? -6.780 -8.274 13.190 1.00 87.19 89 VAL A O 1
ATOM 710 N N . ALA A 1 90 ? -4.908 -7.078 12.894 1.00 85.19 90 ALA A N 1
ATOM 711 C CA . ALA A 1 90 ? -4.931 -6.453 14.217 1.00 85.19 90 ALA A CA 1
ATOM 712 C C . ALA A 1 90 ? -6.202 -5.615 14.442 1.00 85.19 90 ALA A C 1
ATOM 714 O O . ALA A 1 90 ? -6.878 -5.762 15.458 1.00 85.19 90 ALA A O 1
ATOM 715 N N . LEU A 1 91 ? -6.579 -4.790 13.462 1.00 85.06 91 LEU A N 1
ATOM 716 C CA . LEU A 1 91 ? -7.803 -3.991 13.519 1.00 85.06 91 LEU A CA 1
ATOM 717 C C . LEU A 1 91 ? -9.085 -4.838 13.531 1.00 85.06 91 LEU A C 1
ATOM 719 O O . LEU A 1 91 ? -10.093 -4.416 14.099 1.00 85.06 91 LEU A O 1
ATOM 723 N N . ASN A 1 92 ? -9.078 -5.998 12.873 1.00 85.06 92 ASN A N 1
ATOM 724 C CA . ASN A 1 92 ? -10.194 -6.938 12.929 1.00 85.06 92 ASN A CA 1
ATOM 725 C C . ASN A 1 92 ? -10.235 -7.659 14.277 1.00 85.06 92 ASN A C 1
ATOM 727 O O . ASN A 1 92 ? -11.298 -7.710 14.868 1.00 85.06 92 ASN A O 1
ATOM 731 N N . GLY A 1 93 ? -9.094 -8.069 14.836 1.00 86.44 93 GLY A N 1
ATOM 732 C CA . GLY A 1 93 ? -9.050 -8.642 16.183 1.00 86.44 93 GLY A CA 1
ATOM 733 C C . GLY A 1 93 ? -9.561 -7.680 17.263 1.00 86.44 93 GLY A C 1
ATOM 734 O O . GLY A 1 93 ? -10.253 -8.103 18.180 1.00 86.44 93 GLY A O 1
ATOM 735 N N . LEU A 1 94 ? -9.293 -6.374 17.136 1.00 86.06 94 LEU A N 1
ATOM 736 C CA . LEU A 1 94 ? -9.854 -5.358 18.043 1.00 86.06 94 LEU A CA 1
ATOM 737 C C . LEU A 1 94 ? -11.358 -5.169 17.887 1.00 86.06 94 LEU A C 1
ATOM 739 O O . LEU A 1 94 ? -12.041 -4.830 18.849 1.00 86.06 94 LEU A O 1
ATOM 743 N N . ARG A 1 95 ? -11.860 -5.356 16.667 1.00 84.38 95 ARG A N 1
ATOM 744 C CA . ARG A 1 95 ? -13.292 -5.355 16.406 1.00 84.38 95 ARG A CA 1
ATOM 745 C C . ARG A 1 95 ? -13.935 -6.577 17.043 1.00 84.38 95 ARG A C 1
ATOM 747 O O . ARG A 1 95 ? -14.883 -6.402 17.789 1.00 84.38 95 ARG A O 1
ATOM 754 N N . ASP A 1 96 ? -13.402 -7.761 16.777 1.00 87.06 96 ASP A N 1
ATOM 755 C CA . ASP A 1 96 ? -13.956 -9.014 17.284 1.00 87.06 96 ASP A CA 1
ATOM 756 C C . ASP A 1 96 ? -13.955 -8.997 18.824 1.00 87.06 96 ASP A C 1
ATOM 758 O O . ASP A 1 96 ? -14.968 -9.278 19.446 1.00 87.06 96 ASP A O 1
ATOM 762 N N . ALA A 1 97 ? -12.883 -8.490 19.449 1.00 87.19 97 ALA A N 1
ATOM 763 C CA . ALA A 1 97 ? -12.821 -8.304 20.901 1.00 87.19 97 ALA A CA 1
ATOM 764 C C . ALA A 1 97 ? -13.861 -7.311 21.457 1.00 87.19 97 ALA A C 1
ATOM 766 O O . ALA A 1 97 ? -14.292 -7.448 22.603 1.00 87.19 97 ALA A O 1
ATOM 767 N N . TRP A 1 98 ? -14.236 -6.283 20.688 1.00 87.50 98 TRP A N 1
ATOM 768 C CA . TRP A 1 98 ? -15.317 -5.373 21.066 1.00 87.50 98 TRP A CA 1
ATOM 769 C C . TRP A 1 98 ? -16.685 -6.019 20.879 1.00 87.50 98 TRP A C 1
ATOM 771 O O . TRP A 1 98 ? -17.516 -5.901 21.772 1.00 87.50 98 TRP A O 1
ATOM 781 N N . ASP A 1 99 ? -16.904 -6.688 19.748 1.00 87.38 99 ASP A N 1
ATOM 782 C CA . ASP A 1 99 ? -18.157 -7.365 19.424 1.00 87.38 99 ASP A CA 1
ATOM 783 C C . ASP A 1 99 ? -18.449 -8.454 20.484 1.00 87.38 99 ASP A C 1
ATOM 785 O O . ASP A 1 99 ? -19.531 -8.445 21.070 1.00 87.38 99 ASP A O 1
ATOM 789 N N . ASP A 1 100 ? -17.451 -9.260 20.870 1.00 89.31 100 ASP A N 1
ATOM 790 C CA . ASP A 1 100 ? -17.548 -10.266 21.944 1.00 89.31 100 ASP A CA 1
ATOM 791 C C . ASP A 1 100 ? -17.876 -9.644 23.317 1.00 89.31 100 ASP A C 1
ATOM 793 O O . ASP A 1 100 ? -18.663 -10.180 24.098 1.00 89.31 100 ASP A O 1
ATOM 797 N N . PHE A 1 101 ? -17.274 -8.494 23.644 1.00 86.62 101 PHE A N 1
ATOM 798 C CA . PHE A 1 101 ? -17.555 -7.788 24.899 1.00 86.62 101 PHE A CA 1
ATOM 799 C C . PHE A 1 101 ? -18.948 -7.138 24.892 1.00 86.62 101 PHE A C 1
ATOM 801 O O . PHE A 1 101 ? -19.624 -7.084 25.921 1.00 86.62 101 PHE A O 1
ATOM 808 N N . ALA A 1 102 ? -19.382 -6.651 23.729 1.00 84.56 102 ALA A N 1
ATOM 809 C CA . ALA A 1 102 ? -20.659 -5.989 23.514 1.00 84.56 102 ALA A CA 1
ATOM 810 C C . ALA A 1 102 ? -21.854 -6.947 23.623 1.00 84.56 102 ALA A C 1
ATOM 812 O O . ALA A 1 102 ? -22.918 -6.513 24.064 1.00 84.56 102 ALA A O 1
ATOM 813 N N . GLU A 1 103 ? -21.689 -8.233 23.296 1.00 85.75 103 GLU A N 1
ATOM 814 C CA . GLU A 1 103 ? -22.736 -9.258 23.455 1.00 85.75 103 GLU A CA 1
ATOM 815 C C . GLU A 1 103 ? -23.222 -9.404 24.906 1.00 85.75 103 GLU A C 1
ATOM 817 O O . GLU A 1 103 ? -24.381 -9.745 25.145 1.00 85.75 103 GLU A O 1
ATOM 822 N N . GLY A 1 104 ? -22.355 -9.110 25.880 1.00 83.38 104 GLY A N 1
ATOM 823 C CA . GLY A 1 104 ? -22.684 -9.159 27.304 1.00 83.38 104 GLY A CA 1
ATOM 824 C C . GLY A 1 104 ? -23.363 -7.902 27.855 1.00 83.38 104 GLY A C 1
ATOM 825 O O . GLY A 1 104 ? -23.739 -7.901 29.026 1.00 83.38 104 GLY A O 1
ATOM 826 N N . LEU A 1 105 ? -23.503 -6.833 27.063 1.00 84.06 105 LEU A N 1
ATOM 827 C CA . LEU A 1 105 ? -23.999 -5.537 27.532 1.00 84.06 105 LEU A CA 1
ATOM 828 C C . LEU A 1 105 ? -25.484 -5.329 27.223 1.00 84.06 105 LEU A C 1
ATOM 830 O O . LEU A 1 105 ? -25.986 -5.659 26.149 1.00 84.06 105 LEU 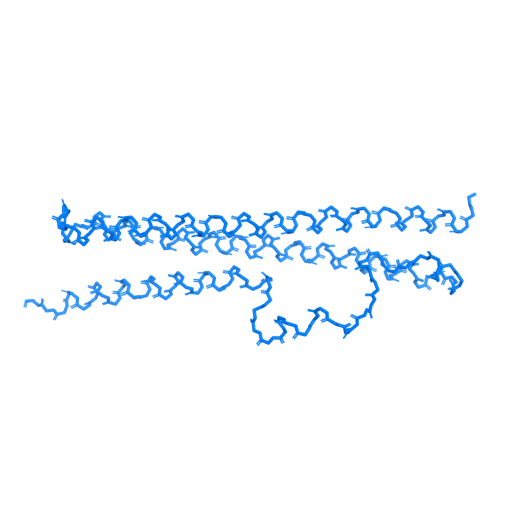A O 1
ATOM 834 N N . GLY A 1 106 ? -26.191 -4.685 28.154 1.00 84.19 106 GLY A N 1
ATOM 835 C CA . GLY A 1 106 ? -27.572 -4.259 27.933 1.00 84.19 106 GLY A CA 1
ATOM 836 C C . GLY A 1 106 ? -27.702 -3.223 26.798 1.00 84.19 106 GLY A C 1
ATOM 837 O O . GLY A 1 106 ? -26.811 -2.384 26.615 1.00 84.19 106 GLY A O 1
ATOM 838 N N . PRO A 1 107 ? -28.836 -3.201 26.068 1.00 80.94 107 PRO A N 1
ATOM 839 C CA . PRO A 1 107 ? -29.045 -2.320 24.914 1.00 80.94 107 PRO A CA 1
ATOM 840 C C . PRO A 1 107 ? -28.938 -0.823 25.249 1.00 80.94 107 PRO A C 1
ATOM 842 O O . PRO A 1 107 ? -28.496 -0.037 24.414 1.00 80.94 107 PRO A O 1
ATOM 845 N N . GLU A 1 108 ? -29.277 -0.423 26.477 1.00 80.81 108 GLU A N 1
ATOM 846 C CA . GLU A 1 108 ? -29.126 0.960 26.951 1.00 80.81 108 GLU A CA 1
ATOM 847 C C . GLU A 1 108 ? -27.653 1.390 27.049 1.00 80.81 108 GLU A C 1
ATOM 849 O O . GLU A 1 108 ? -27.310 2.524 26.717 1.00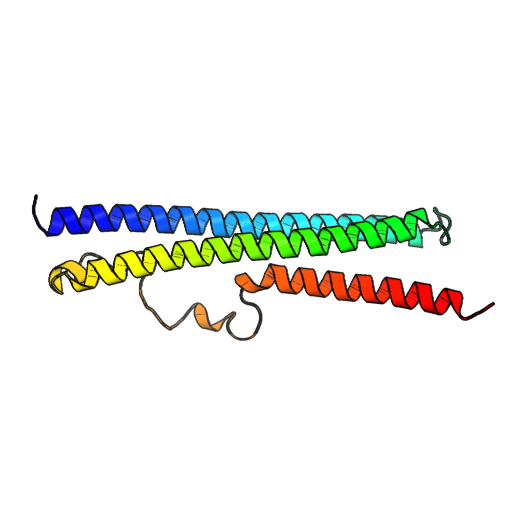 80.81 108 GLU A O 1
ATOM 854 N N . THR A 1 109 ? -26.760 0.475 27.441 1.00 78.31 109 THR A N 1
ATOM 855 C CA . THR A 1 109 ? -25.317 0.751 27.540 1.00 78.31 109 THR A CA 1
ATOM 856 C C . THR A 1 109 ? -24.669 0.790 26.156 1.00 78.31 109 THR A C 1
ATOM 858 O O . THR A 1 109 ? -23.846 1.662 25.880 1.00 78.31 109 THR A O 1
ATOM 861 N N . LEU A 1 110 ? -25.096 -0.090 25.245 1.00 78.25 110 LEU A N 1
ATOM 862 C CA . LEU A 1 110 ? -24.654 -0.095 23.845 1.00 78.25 110 LEU A CA 1
ATOM 863 C C . LEU A 1 110 ? -25.072 1.168 23.081 1.00 78.25 110 LEU A C 1
ATOM 865 O O . LEU A 1 110 ? -24.332 1.641 22.222 1.00 78.25 110 LEU A O 1
ATOM 869 N N . ALA A 1 111 ? -26.230 1.751 23.404 1.00 80.38 111 ALA A N 1
ATOM 870 C CA . ALA A 1 111 ? -26.664 3.014 22.807 1.00 80.38 111 ALA A CA 1
ATOM 871 C C . ALA A 1 111 ? -25.743 4.193 23.180 1.00 80.38 111 ALA A C 1
ATOM 873 O O . ALA A 1 111 ? -25.574 5.119 22.384 1.00 80.38 111 ALA A O 1
ATOM 874 N N . LEU A 1 112 ? -25.131 4.150 24.369 1.00 81.19 112 LEU A N 1
ATOM 875 C CA . LEU A 1 112 ? -24.193 5.165 24.859 1.00 81.19 112 LEU A CA 1
ATOM 876 C C . LEU A 1 112 ? -22.757 4.953 24.347 1.00 81.19 112 LEU A C 1
ATOM 878 O O . LEU A 1 112 ? -21.998 5.918 24.249 1.00 81.19 112 LEU A O 1
ATOM 882 N N . LEU A 1 113 ? -22.391 3.716 23.997 1.00 82.62 113 LEU A N 1
ATOM 883 C CA . LEU A 1 113 ? -21.059 3.327 23.528 1.00 82.62 113 LEU A CA 1
ATOM 884 C C . LEU A 1 113 ? -21.122 2.889 22.052 1.00 82.62 113 LEU A C 1
ATOM 886 O O . LEU A 1 113 ? -21.222 1.694 21.762 1.00 82.62 113 LEU A O 1
ATOM 890 N N . PRO A 1 114 ? -21.085 3.835 21.090 1.00 78.06 114 PRO A N 1
ATOM 891 C CA . PRO A 1 114 ? -21.149 3.496 19.672 1.00 78.06 114 PRO A CA 1
ATOM 892 C C . PRO A 1 114 ? -19.937 2.657 19.265 1.00 78.06 114 PRO A C 1
ATOM 894 O O . PRO A 1 114 ? -18.867 2.801 19.838 1.00 78.06 114 PRO A O 1
ATOM 897 N N . HIS A 1 115 ? -20.073 1.829 18.228 1.00 78.56 115 HIS A N 1
ATOM 898 C CA . HIS A 1 115 ? -18.989 0.950 17.789 1.00 78.56 115 HIS A CA 1
ATOM 899 C C . HIS A 1 115 ? -17.660 1.727 17.576 1.00 78.56 115 HIS A C 1
ATOM 901 O O . HIS A 1 115 ? -17.659 2.747 16.875 1.00 78.56 115 HIS A O 1
ATOM 907 N N . PRO A 1 116 ? -16.517 1.265 18.124 1.00 76.12 116 PRO A N 1
ATOM 908 C CA . PRO A 1 116 ? -15.271 2.039 18.202 1.00 76.12 116 PRO A CA 1
ATOM 909 C C . PRO A 1 116 ? -14.643 2.372 16.840 1.00 76.12 116 PRO A C 1
ATOM 911 O O . PRO A 1 116 ? -13.918 3.357 16.724 1.00 76.12 116 PRO A O 1
ATOM 914 N N . ARG A 1 117 ? -14.972 1.619 15.779 1.00 70.19 117 ARG A N 1
ATOM 915 C CA . ARG A 1 117 ? -14.612 1.951 14.379 1.00 70.19 117 ARG A CA 1
ATOM 916 C C . ARG A 1 117 ? -15.566 2.955 13.697 1.00 70.19 117 ARG A C 1
ATOM 918 O O . ARG A 1 117 ? -15.440 3.198 12.501 1.00 70.19 117 ARG A O 1
ATOM 925 N N . GLY A 1 118 ? -16.506 3.549 14.436 1.00 65.00 118 GLY A N 1
ATOM 926 C CA . GLY A 1 118 ? -17.571 4.404 13.906 1.00 65.00 118 GLY A CA 1
ATOM 927 C C . GLY A 1 118 ? -18.801 3.610 13.454 1.00 65.00 118 GLY A C 1
ATOM 928 O O . GLY A 1 118 ? -18.766 2.381 13.365 1.00 65.00 118 GLY A O 1
ATOM 929 N N . LYS A 1 119 ? -19.915 4.321 13.206 1.00 48.69 119 LYS A N 1
ATOM 930 C CA . LYS A 1 119 ? -21.205 3.732 12.808 1.00 48.69 119 LYS A CA 1
ATOM 931 C C . LYS A 1 119 ? -21.032 2.727 11.673 1.00 48.69 119 LYS A C 1
ATOM 933 O O . LYS A 1 119 ? -20.380 3.004 10.668 1.00 48.69 119 LYS A O 1
ATOM 938 N N . HIS A 1 120 ? -21.741 1.613 11.812 1.00 49.88 120 HIS A N 1
ATOM 939 C CA . HIS A 1 120 ? -21.999 0.614 10.784 1.00 49.88 120 HIS A CA 1
ATOM 940 C C . HIS A 1 120 ? -22.884 1.195 9.655 1.00 49.88 120 HIS A C 1
ATOM 942 O O . HIS A 1 120 ? -23.904 0.624 9.289 1.00 49.88 120 HIS A O 1
ATOM 948 N N . GLU A 1 121 ? -22.537 2.354 9.092 1.00 39.62 121 GLU A N 1
ATOM 949 C CA . GLU A 1 121 ? -23.216 2.891 7.917 1.00 39.62 121 GLU A CA 1
ATOM 950 C C . GLU A 1 121 ? -22.624 2.238 6.672 1.00 39.62 121 GLU A C 1
ATOM 952 O O . GLU A 1 121 ? -21.626 2.670 6.097 1.00 39.62 121 GLU A O 1
ATOM 957 N N . LYS A 1 122 ? -23.306 1.181 6.232 1.00 46.09 122 LYS A N 1
ATOM 958 C CA . LYS A 1 122 ? -23.192 0.556 4.909 1.00 46.09 122 LYS A CA 1
ATOM 959 C C . LYS A 1 122 ? -23.456 1.521 3.726 1.00 46.09 122 LYS A C 1
ATOM 961 O O . LYS A 1 122 ? -23.681 1.056 2.615 1.00 46.09 122 LYS A O 1
ATOM 966 N N . SER A 1 123 ? -23.436 2.844 3.886 1.00 44.31 123 SER A N 1
ATOM 967 C CA . SER A 1 123 ? -23.728 3.776 2.792 1.00 44.31 123 SER A CA 1
ATOM 968 C C . SER A 1 123 ? -23.078 5.141 3.001 1.00 44.31 123 SER A C 1
ATOM 970 O O . SER A 1 123 ? -23.500 5.887 3.872 1.00 44.31 123 SER A O 1
ATOM 972 N N . ALA A 1 124 ? -22.065 5.460 2.190 1.00 41.66 124 ALA A N 1
ATOM 973 C CA . ALA A 1 124 ? -21.847 6.783 1.570 1.00 41.66 124 ALA A CA 1
ATOM 974 C C . ALA A 1 124 ? -20.404 6.916 1.064 1.00 41.66 124 ALA A C 1
ATOM 976 O O . ALA A 1 124 ? -20.189 7.255 -0.095 1.00 41.66 124 ALA A O 1
ATOM 977 N N . ARG A 1 125 ? -19.394 6.565 1.874 1.00 39.69 125 ARG A N 1
ATOM 978 C CA . ARG A 1 125 ? -17.981 6.619 1.434 1.00 39.69 125 ARG A CA 1
ATOM 979 C C . ARG A 1 125 ? -17.511 5.351 0.716 1.00 39.69 125 ARG A C 1
ATOM 981 O O . ARG A 1 125 ? -16.564 5.384 -0.063 1.00 39.69 125 ARG A O 1
ATOM 988 N N . GLN A 1 126 ? -18.244 4.258 0.916 1.00 42.22 126 GLN A N 1
ATOM 989 C CA . GLN A 1 126 ? -18.030 2.944 0.310 1.00 42.22 126 GLN A CA 1
ATOM 990 C C . GLN A 1 126 ? -18.516 2.852 -1.152 1.00 42.22 126 GLN A C 1
ATOM 992 O O . GLN A 1 126 ? -18.428 1.783 -1.734 1.00 42.22 126 GLN A O 1
ATOM 997 N N . ASN A 1 127 ? -18.998 3.944 -1.766 1.00 41.53 127 ASN A N 1
ATOM 998 C CA . ASN A 1 127 ? -19.464 3.953 -3.163 1.00 41.53 127 ASN A CA 1
ATOM 999 C C . ASN A 1 127 ? -18.522 4.647 -4.162 1.00 41.53 127 ASN A C 1
ATOM 1001 O O . ASN A 1 127 ? -18.780 4.593 -5.357 1.00 41.53 127 ASN A O 1
ATOM 1005 N N . ILE A 1 128 ? -17.424 5.268 -3.714 1.00 45.09 128 ILE A N 1
ATOM 1006 C CA . ILE A 1 128 ? -16.530 6.015 -4.623 1.00 45.09 128 ILE A CA 1
ATOM 1007 C C . ILE A 1 128 ? -15.275 5.199 -5.014 1.00 45.09 128 ILE A C 1
ATOM 1009 O O . ILE A 1 128 ? -14.681 5.459 -6.053 1.00 45.09 128 ILE A O 1
ATOM 1013 N N . TRP A 1 129 ? -14.893 4.160 -4.252 1.00 41.16 129 TRP A N 1
ATOM 1014 C CA . TRP A 1 129 ? -13.712 3.299 -4.525 1.00 41.16 129 TRP A CA 1
ATOM 1015 C C . TRP A 1 129 ? -14.039 1.799 -4.731 1.00 41.16 129 TRP A C 1
ATOM 1017 O O . TRP A 1 129 ? -13.155 0.966 -4.928 1.00 41.16 129 TRP A O 1
ATOM 1027 N N . SER A 1 130 ? -15.317 1.419 -4.707 1.00 44.03 130 SER A N 1
ATOM 1028 C CA . SER A 1 130 ? -15.790 0.035 -4.548 1.00 44.03 130 SER A CA 1
ATOM 1029 C C . SER A 1 130 ? -15.889 -0.832 -5.807 1.00 44.03 130 SER A C 1
ATOM 1031 O O . SER A 1 130 ? -16.672 -1.780 -5.809 1.00 44.03 130 SER A O 1
ATOM 1033 N N . ARG A 1 131 ? -15.088 -0.615 -6.859 1.00 44.88 131 ARG A N 1
ATOM 1034 C CA . ARG A 1 131 ? -15.052 -1.593 -7.972 1.00 44.88 131 ARG A CA 1
ATOM 1035 C C . ARG A 1 131 ? -13.690 -2.033 -8.502 1.00 44.88 131 ARG A C 1
ATOM 1037 O O . ARG A 1 131 ? -13.664 -2.826 -9.433 1.00 44.88 131 ARG A O 1
ATOM 1044 N N . GLY A 1 132 ? -12.567 -1.665 -7.880 1.00 47.12 132 GLY A N 1
ATOM 1045 C CA . GLY A 1 132 ? -11.308 -2.322 -8.274 1.00 47.12 132 GLY A CA 1
ATOM 1046 C C . GLY A 1 132 ? -10.059 -1.978 -7.480 1.00 47.12 132 GLY A C 1
ATOM 1047 O O . GLY A 1 132 ? -9.187 -2.827 -7.316 1.00 47.12 132 GLY A O 1
ATOM 1048 N N . ILE A 1 133 ? -9.974 -0.773 -6.923 1.00 52.97 133 ILE A N 1
ATOM 1049 C CA . ILE A 1 133 ? -8.783 -0.321 -6.208 1.00 52.97 133 ILE A CA 1
ATOM 1050 C C . ILE A 1 133 ? -9.223 -0.081 -4.773 1.00 52.97 133 ILE A C 1
ATOM 1052 O O . ILE A 1 133 ? -9.778 0.955 -4.464 1.00 52.97 133 ILE A O 1
ATOM 1056 N N . SER A 1 134 ? -9.059 -1.068 -3.897 1.00 62.03 134 SER A N 1
ATOM 1057 C CA . SER A 1 134 ? -9.024 -0.804 -2.456 1.00 62.03 134 SER A CA 1
ATOM 1058 C C . SER A 1 134 ? -7.613 -0.326 -2.124 1.00 62.03 134 SER A C 1
ATOM 1060 O O . SER A 1 134 ? -6.650 -0.860 -2.677 1.00 62.03 134 SER A O 1
ATOM 1062 N N . SER A 1 135 ? -7.447 0.638 -1.215 1.00 61.88 135 SER A N 1
ATOM 1063 C CA . SER A 1 135 ? -6.112 1.079 -0.772 1.00 61.88 135 SER A CA 1
ATOM 1064 C C . SER A 1 135 ? -5.278 -0.084 -0.215 1.00 61.88 135 SER A C 1
ATOM 1066 O O . SER A 1 135 ? -4.055 -0.082 -0.324 1.00 61.88 135 SER A O 1
ATOM 1068 N N . GLY A 1 136 ? -5.937 -1.137 0.283 1.00 65.81 136 GLY A N 1
ATOM 1069 C CA . GLY A 1 136 ? -5.298 -2.385 0.705 1.00 65.81 136 GLY A CA 1
ATOM 1070 C C . GLY A 1 136 ? -4.706 -3.238 -0.427 1.00 65.81 136 GLY A C 1
ATOM 1071 O O . GLY A 1 136 ? -3.952 -4.161 -0.128 1.00 65.81 136 GLY A O 1
ATOM 1072 N N . ASN A 1 137 ? -5.017 -2.939 -1.693 1.00 80.44 137 ASN A N 1
ATOM 1073 C CA . ASN A 1 137 ? -4.485 -3.625 -2.877 1.00 80.44 137 ASN A CA 1
ATOM 1074 C C . ASN A 1 137 ? -3.381 -2.820 -3.582 1.00 80.44 137 ASN A C 1
ATOM 1076 O O . ASN A 1 137 ? -2.763 -3.337 -4.509 1.00 80.44 137 ASN A O 1
ATOM 1080 N N . LEU A 1 138 ? -3.097 -1.586 -3.142 1.00 86.19 138 LEU A N 1
ATOM 1081 C CA . LEU A 1 138 ? -2.029 -0.752 -3.709 1.00 86.19 138 LEU A CA 1
ATOM 1082 C C . LEU A 1 138 ? -0.672 -1.470 -3.803 1.00 86.19 138 LEU A C 1
ATOM 1084 O O . LEU A 1 138 ? -0.056 -1.394 -4.865 1.00 86.19 138 LEU A O 1
ATOM 1088 N N . PRO A 1 139 ? -0.207 -2.217 -2.780 1.00 89.56 139 PRO A N 1
ATOM 1089 C CA . PRO A 1 139 ? 1.048 -2.949 -2.906 1.00 89.56 139 PRO A CA 1
ATOM 1090 C C . PRO A 1 139 ? 1.006 -3.985 -4.035 1.00 89.56 139 PRO A C 1
ATOM 1092 O O . PRO A 1 139 ? 1.950 -4.086 -4.807 1.00 89.56 139 PRO A O 1
ATOM 1095 N N . ALA A 1 140 ? -0.098 -4.721 -4.186 1.00 87.69 140 ALA A N 1
ATOM 1096 C CA . ALA A 1 140 ? -0.235 -5.713 -5.251 1.00 87.69 140 ALA A CA 1
ATOM 1097 C C . ALA A 1 140 ? -0.215 -5.064 -6.645 1.00 87.69 140 ALA A C 1
ATOM 1099 O O . ALA A 1 140 ? 0.411 -5.601 -7.556 1.00 87.69 140 ALA A O 1
ATOM 1100 N N . ILE A 1 141 ? -0.835 -3.888 -6.795 1.00 90.62 141 ILE A N 1
ATOM 1101 C CA . ILE A 1 141 ? -0.798 -3.109 -8.040 1.00 90.62 141 ILE A CA 1
ATOM 1102 C C . ILE A 1 141 ? 0.641 -2.697 -8.366 1.00 90.62 141 ILE A C 1
ATOM 1104 O O . ILE A 1 141 ? 1.094 -2.919 -9.484 1.00 90.62 141 ILE A O 1
ATOM 1108 N N . PHE A 1 142 ? 1.390 -2.162 -7.396 1.00 92.56 142 PHE A N 1
ATOM 1109 C CA . PHE A 1 142 ? 2.795 -1.809 -7.618 1.00 92.56 142 PHE A CA 1
ATOM 1110 C C . PHE A 1 142 ? 3.652 -3.028 -7.970 1.00 92.56 142 PHE A C 1
ATOM 1112 O O . PHE A 1 142 ? 4.420 -2.968 -8.925 1.00 92.56 142 PHE A O 1
ATOM 1119 N N . ALA A 1 143 ? 3.491 -4.148 -7.258 1.00 92.19 143 ALA A N 1
ATOM 1120 C CA . ALA A 1 143 ? 4.192 -5.388 -7.589 1.00 92.19 143 ALA A CA 1
ATOM 1121 C C . ALA A 1 143 ? 3.890 -5.837 -9.026 1.00 92.19 143 ALA A C 1
ATOM 1123 O O . ALA A 1 143 ? 4.804 -6.208 -9.756 1.00 92.19 143 ALA A O 1
ATOM 1124 N N . PHE A 1 144 ? 2.626 -5.758 -9.449 1.00 93.00 144 PHE A N 1
ATOM 1125 C CA . PHE A 1 144 ? 2.217 -6.100 -10.807 1.00 93.00 144 PHE A CA 1
ATOM 1126 C C . PHE A 1 144 ? 2.848 -5.180 -11.861 1.00 93.00 144 PHE A C 1
ATOM 1128 O O . PHE A 1 144 ? 3.350 -5.672 -12.870 1.00 93.00 144 PHE A O 1
ATOM 1135 N N . VAL A 1 145 ? 2.882 -3.866 -11.618 1.00 93.81 145 VAL A N 1
ATOM 1136 C CA . VAL A 1 145 ? 3.539 -2.899 -12.515 1.00 93.81 145 VAL A CA 1
ATOM 1137 C C . VAL A 1 145 ? 5.021 -3.233 -12.678 1.00 93.81 145 VAL A C 1
ATOM 1139 O O . VAL A 1 145 ? 5.509 -3.322 -13.805 1.00 93.81 145 VAL A O 1
ATOM 1142 N N . TRP A 1 146 ? 5.727 -3.494 -11.577 1.00 95.19 146 TRP A N 1
ATOM 1143 C CA . TRP A 1 146 ? 7.139 -3.867 -11.637 1.00 95.19 146 TRP A CA 1
ATOM 1144 C C . TRP A 1 146 ? 7.377 -5.226 -12.295 1.00 95.19 146 TRP A C 1
ATOM 1146 O O . TRP A 1 146 ? 8.365 -5.379 -13.006 1.00 95.19 146 TRP A O 1
ATOM 1156 N N . LEU A 1 147 ? 6.477 -6.197 -12.116 1.00 93.50 147 LEU A N 1
ATOM 1157 C CA . LEU A 1 147 ? 6.544 -7.483 -12.814 1.00 93.50 147 LEU A CA 1
ATOM 1158 C C . LEU A 1 147 ? 6.368 -7.321 -14.325 1.00 93.50 147 LEU A C 1
ATOM 1160 O O . LEU A 1 147 ? 7.122 -7.924 -15.083 1.00 93.50 147 LEU A O 1
ATOM 1164 N N . CYS A 1 148 ? 5.416 -6.494 -14.766 1.00 93.00 148 CYS A N 1
ATOM 1165 C CA . CYS A 1 148 ? 5.232 -6.195 -16.187 1.00 93.00 148 CYS A CA 1
ATOM 1166 C C . CYS A 1 148 ? 6.477 -5.525 -16.775 1.00 93.00 148 CYS A C 1
ATOM 1168 O O . CYS A 1 148 ? 6.930 -5.899 -17.853 1.00 93.00 148 CYS A O 1
ATOM 1170 N N . PHE A 1 149 ? 7.057 -4.573 -16.044 1.00 91.56 149 PHE A N 1
ATOM 1171 C CA . PHE A 1 149 ? 8.271 -3.889 -16.469 1.00 91.56 149 PHE A CA 1
ATOM 1172 C C . PHE A 1 149 ? 9.487 -4.833 -16.513 1.00 91.56 149 PHE A C 1
ATOM 1174 O O . PHE A 1 149 ? 10.228 -4.842 -17.491 1.00 91.56 149 PHE A O 1
ATOM 1181 N N . LEU A 1 150 ? 9.652 -5.705 -15.514 1.00 91.50 150 LEU A N 1
ATOM 1182 C CA . LEU A 1 150 ? 10.695 -6.733 -15.511 1.00 91.50 150 LEU A CA 1
ATOM 1183 C C . LEU A 1 150 ? 10.529 -7.709 -16.687 1.00 91.50 150 LEU A C 1
ATOM 1185 O O . LEU A 1 150 ? 11.504 -8.035 -17.359 1.00 91.50 150 LEU A O 1
ATOM 1189 N N . ALA A 1 151 ? 9.301 -8.163 -16.951 1.00 90.75 151 ALA A N 1
ATOM 1190 C CA . ALA A 1 151 ? 9.002 -9.048 -18.072 1.00 90.75 151 ALA A CA 1
ATOM 1191 C C . ALA A 1 151 ? 9.335 -8.384 -19.413 1.00 90.75 151 ALA A C 1
ATOM 1193 O O . ALA A 1 151 ? 9.943 -9.021 -20.268 1.00 90.75 151 ALA A O 1
ATOM 1194 N N . PHE A 1 152 ? 9.006 -7.099 -19.567 1.00 89.31 152 PHE A N 1
ATOM 1195 C CA . PHE A 1 152 ? 9.372 -6.313 -20.742 1.00 89.31 152 PHE A CA 1
ATOM 1196 C C . PHE A 1 152 ? 10.893 -6.279 -20.957 1.00 89.31 152 PHE A C 1
ATOM 1198 O O . PHE A 1 152 ? 11.352 -6.624 -22.042 1.00 89.31 152 PHE A O 1
ATOM 1205 N N . LEU A 1 153 ? 11.678 -5.977 -19.915 1.00 86.25 153 LEU A N 1
ATOM 1206 C CA . LEU A 1 153 ? 13.147 -5.965 -20.002 1.00 86.25 153 LEU A CA 1
ATOM 1207 C C . LEU A 1 153 ? 13.733 -7.331 -20.385 1.00 86.25 153 LEU A C 1
ATOM 1209 O O . LEU A 1 153 ? 14.717 -7.409 -21.120 1.00 86.25 153 LEU A O 1
ATOM 1213 N N . ILE A 1 154 ? 13.147 -8.417 -19.871 1.00 85.31 154 ILE A N 1
ATOM 1214 C CA . ILE A 1 154 ? 13.576 -9.782 -20.197 1.00 85.31 154 ILE A CA 1
ATOM 1215 C C . ILE A 1 154 ? 13.282 -10.093 -21.667 1.00 85.31 154 ILE A C 1
ATOM 1217 O O . ILE A 1 154 ? 14.153 -10.625 -22.352 1.00 85.31 154 ILE A O 1
ATOM 1221 N N . VAL A 1 155 ? 12.086 -9.753 -22.160 1.00 85.19 155 VAL A N 1
ATOM 1222 C CA . VAL A 1 155 ? 11.700 -9.965 -23.564 1.00 85.19 155 VAL A CA 1
ATOM 1223 C C . VAL A 1 155 ? 12.599 -9.162 -24.502 1.00 85.19 155 VAL A C 1
ATOM 1225 O O . VAL A 1 155 ? 13.152 -9.737 -25.434 1.00 85.19 155 VAL A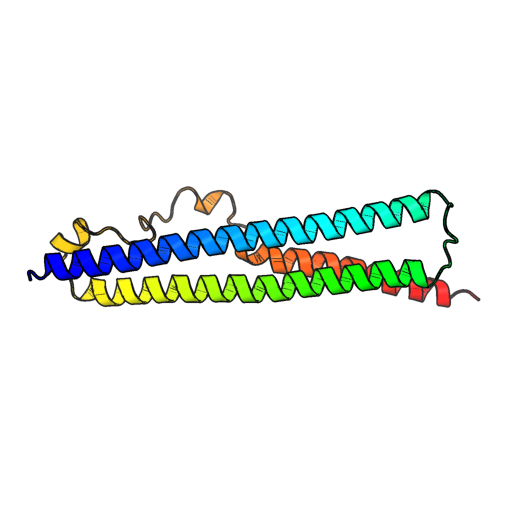 O 1
ATOM 1228 N N . GLU A 1 156 ? 12.827 -7.880 -24.213 1.00 80.25 156 GLU A N 1
ATOM 1229 C CA . GLU A 1 156 ? 13.720 -7.020 -24.997 1.00 80.25 156 GLU A CA 1
ATOM 1230 C C . GLU A 1 156 ? 15.141 -7.603 -25.077 1.00 80.25 156 GLU A C 1
ATOM 1232 O O . GLU A 1 156 ? 15.735 -7.694 -26.153 1.00 80.25 156 GLU A O 1
ATOM 1237 N N . ARG A 1 157 ? 15.683 -8.086 -23.949 1.00 71.38 157 ARG A N 1
ATOM 1238 C CA . ARG A 1 157 ? 16.996 -8.749 -23.924 1.00 71.38 157 ARG A CA 1
ATOM 1239 C C . ARG A 1 157 ? 17.023 -10.061 -24.706 1.00 71.38 157 ARG A C 1
ATOM 1241 O O . ARG A 1 157 ? 18.042 -10.348 -25.331 1.00 71.38 157 ARG A O 1
ATOM 1248 N N . LEU A 1 158 ? 15.953 -10.853 -24.660 1.00 60.41 158 LEU A N 1
ATOM 1249 C CA . LEU A 1 158 ? 15.856 -12.118 -25.393 1.00 60.41 158 LEU A CA 1
ATOM 1250 C C . LEU A 1 158 ? 15.761 -11.894 -26.908 1.00 60.41 158 LEU A C 1
ATOM 1252 O O . LEU A 1 158 ? 16.404 -12.625 -27.664 1.00 60.41 158 LEU A O 1
ATOM 1256 N N . ASP A 1 159 ? 15.031 -10.874 -27.358 1.00 60.12 159 ASP A N 1
ATOM 1257 C CA . ASP A 1 159 ? 14.943 -10.535 -28.782 1.00 60.12 159 ASP A CA 1
ATOM 1258 C C . ASP A 1 159 ? 16.273 -10.004 -29.338 1.00 60.12 159 ASP A C 1
ATOM 1260 O O . ASP A 1 159 ? 16.665 -10.384 -30.442 1.00 60.12 159 ASP A O 1
ATOM 1264 N N . LEU A 1 160 ? 17.049 -9.249 -28.549 1.00 55.16 160 LEU A N 1
ATOM 1265 C CA . LEU A 1 160 ? 18.403 -8.822 -28.935 1.00 55.16 160 LEU A CA 1
ATOM 1266 C C . LEU A 1 160 ? 19.394 -9.990 -29.098 1.00 55.16 160 LEU A C 1
ATOM 1268 O O . LEU A 1 160 ? 20.386 -9.851 -29.804 1.00 55.16 160 LEU A O 1
ATOM 1272 N N . THR A 1 161 ? 19.140 -11.149 -28.481 1.00 56.56 161 THR A N 1
ATOM 1273 C CA . THR A 1 161 ? 19.972 -12.356 -28.665 1.00 56.56 161 THR A CA 1
ATOM 1274 C C . THR A 1 161 ? 19.551 -13.235 -29.846 1.00 56.56 161 THR A C 1
ATOM 1276 O O . THR A 1 161 ? 20.249 -14.197 -30.159 1.00 56.56 161 THR A O 1
ATOM 1279 N N . ARG A 1 162 ? 18.421 -12.937 -30.507 1.00 51.47 162 ARG A N 1
ATOM 1280 C CA . ARG A 1 162 ? 17.891 -13.736 -31.630 1.00 51.47 162 ARG A CA 1
ATOM 1281 C C . ARG A 1 162 ? 18.352 -13.288 -33.015 1.00 51.47 162 ARG A C 1
ATOM 1283 O O . ARG A 1 162 ? 18.088 -14.009 -33.974 1.00 51.47 162 ARG A O 1
ATOM 1290 N N . PHE A 1 163 ? 19.055 -12.166 -33.128 1.00 43.94 163 PHE A N 1
ATOM 1291 C CA . PHE A 1 163 ? 19.632 -11.706 -34.391 1.00 43.94 163 PHE A CA 1
ATOM 1292 C C . PHE A 1 163 ? 21.164 -11.643 -34.278 1.00 43.94 163 PHE A C 1
ATOM 1294 O O . PHE A 1 163 ? 21.672 -10.697 -33.675 1.00 43.94 163 PHE A O 1
ATOM 1301 N N . PRO A 1 164 ? 21.888 -12.667 -34.779 1.00 45.19 164 PRO A N 1
ATOM 1302 C CA . PRO A 1 164 ? 23.329 -12.588 -35.008 1.00 45.19 164 PRO A CA 1
ATOM 1303 C C . PRO A 1 164 ? 23.681 -11.668 -36.185 1.00 45.19 164 PRO A C 1
ATOM 1305 O O . PRO A 1 164 ? 22.850 -11.537 -37.115 1.00 45.19 164 PRO A O 1
#

pLDDT: mean 80.39, std 15.12, range [39.62, 96.06]

Sequence (164 aa):
MTEFEKASSFYDRIREQVRSEDTLYNQRIIWLISMQAFLFATLGLILQAYLSNEINQSSPLLTGSFVLISITGILVAMVSNRVLSNGRVALNGLRDAWDDFAEGLGPETLALLPHPRGKHEKSARQNIWSRGISSGNLPAIFAFVWLCFLAFLIVERLDLTRFP

Organism: NCBI:txid1917485

Radius of gyration: 24.22 Å; chains: 1; bounding box: 56×25×75 Å

Secondary structure (DSSP, 8-state):
--HHHHHHHHHHHHHHHHHHHHHHHHHHHHHHHHHHHHHHHHHHHHHHHHHTT-S-TT-HHHHHHHHHHHHHHHHHHHHHHHHHHHHHHHHHHHHHHHHHHHTTS-HHHHHHS--TT-----SSGGGSSTTS--GGGHHHHHHHHHHHHHHHHHHHHHHHTS--

Foldseek 3Di:
DDPLVVLVVLLVVLLVVLVVLVVVLVVLLVVLVVLLVVLVVVVVVLVVCLVVPVDDVPDPVSLVSLLVSLVVQLVSLVVSLVVNVVSVVVSVVSQVVNVVVCVPDDPVSCVVRDRSVDDPPPDDPCPPQPDDDDSSCVSVVSNVVSVVSNVVSVVVVVVVVVPD